Protein AF-A0A849Z4T4-F1 (afdb_monomer)

Foldseek 3Di:
DDDDDDPPDDDDQAAEEEDQDVVVVCCCQVVPVPWDFDDWDDPVRCVVQQWTWTWTDDPRYIYIYIYHHDPDHPVD

Solvent-accessible surface area (backbone atoms only — not comparable to full-atom values): 4593 Å² total; per-residue (Å²): 132,85,84,76,79,85,86,77,82,85,72,83,72,63,49,80,46,80,46,98,52,62,67,64,47,46,47,48,40,41,76,72,63,69,23,44,79,76,48,66,56,50,73,67,55,21,66,76,55,23,26,46,36,41,32,35,39,47,92,84,47,34,39,36,42,31,26,56,48,66,90,83,15,98,77,96

Radius of gyration: 15.37 Å; Cα contacts (8 Å, |Δi|>4): 117; chains: 1; bounding box: 30×36×45 Å

Nearest PDB structures (foldseek):
  6qh4-assembly1_A  TM=7.928E-01  e=9.391E-04  Homo sapiens
  6qh4-assembly2_D-2  TM=7.866E-01  e=1.958E-03  Homo sapiens
  6qh4-assembly1_C  TM=6.850E-01  e=6.726E-04  Homo sapiens
  6ixv-assembly3_G  TM=3.900E-01  e=4.371E-01  Homo sapiens
  6ixv-assembly4_H  TM=3.429E-01  e=4.089E-01  Homo sapiens

Mean predicted aligned error: 4.85 Å

Sequence (76 aa):
MKKLESLGIRRLESIHYYVGDLDRSRKLYVDYLDFAEVGESNADLTAHGKQKSLLFQAGGCSIIVSMPMGEGGRAW

pLDDT: mean 91.41, std 10.18, range [58.0, 98.5]

Secondary structure (DSSP, 8-state):
-PPPPP--------EEEE-S-HHHHHIIIIIIT--EEEEE--HHHHHHHTEEEEEEEETTEEEEEEEE-STT-TT-

Structure (mmCIF, N/CA/C/O backbone):
data_AF-A0A849Z4T4-F1
#
_entry.id   AF-A0A849Z4T4-F1
#
loop_
_atom_site.group_PDB
_atom_site.id
_atom_site.type_symbol
_atom_site.label_atom_id
_atom_site.label_alt_id
_atom_site.label_comp_id
_atom_site.label_asym_id
_atom_site.label_entity_id
_atom_site.label_seq_id
_atom_site.pdbx_PDB_ins_code
_atom_site.Cartn_x
_atom_site.Cartn_y
_atom_site.Cartn_z
_atom_site.occupancy
_atom_site.B_iso_or_equiv
_atom_site.auth_seq_id
_atom_site.auth_comp_id
_atom_site.auth_asym_id
_atom_site.auth_atom_id
_atom_site.pdbx_PDB_model_num
ATOM 1 N N . MET A 1 1 ? -2.118 18.208 31.021 1.00 60.72 1 MET A N 1
ATOM 2 C CA . MET A 1 1 ? -2.299 18.566 29.593 1.00 60.72 1 MET A CA 1
ATOM 3 C C . MET A 1 1 ? -3.723 19.052 29.381 1.00 60.72 1 MET A C 1
ATOM 5 O O . MET A 1 1 ? -4.636 18.430 29.910 1.00 60.72 1 MET A O 1
ATOM 9 N N . LYS A 1 2 ? -3.918 20.168 28.665 1.00 77.94 2 LYS A N 1
ATOM 10 C CA . LYS A 1 2 ? -5.254 20.690 28.331 1.00 77.94 2 LYS A CA 1
ATOM 11 C C . LYS A 1 2 ? -5.921 19.718 27.348 1.00 77.94 2 LYS A C 1
ATOM 13 O O . LYS A 1 2 ? -5.271 19.294 26.395 1.00 77.94 2 LYS A O 1
ATOM 18 N N . LYS A 1 3 ? -7.174 19.329 27.595 1.00 78.81 3 LYS A N 1
ATOM 19 C CA . LYS A 1 3 ? -7.922 18.446 26.689 1.00 78.81 3 LYS A C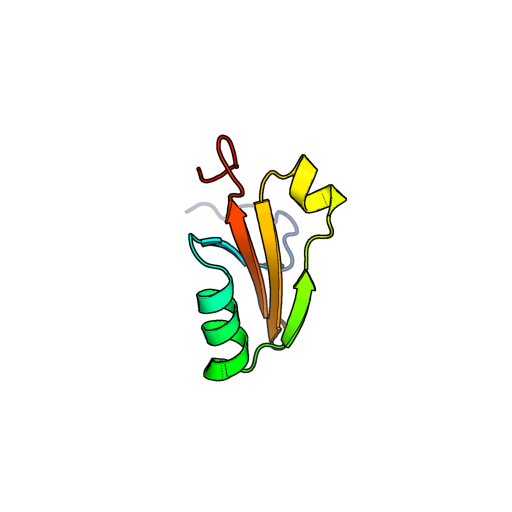A 1
ATOM 20 C C . LYS A 1 3 ? -8.223 19.235 25.410 1.00 78.81 3 LYS A C 1
ATOM 22 O O . LYS A 1 3 ? -8.863 20.279 25.489 1.00 78.81 3 LYS A O 1
ATOM 27 N N . LEU A 1 4 ? -7.680 18.789 24.278 1.00 87.81 4 LEU A N 1
ATOM 28 C CA . LEU A 1 4 ? -7.936 19.393 22.969 1.00 87.81 4 LEU A CA 1
ATOM 29 C C . LEU A 1 4 ? -9.381 19.106 22.544 1.00 87.81 4 LEU A C 1
ATOM 31 O O . LEU A 1 4 ? -9.920 18.044 22.869 1.00 87.81 4 LEU A O 1
ATOM 35 N N . GLU A 1 5 ? -10.001 20.048 21.833 1.00 92.19 5 GLU A N 1
ATOM 36 C CA . GLU A 1 5 ? -11.291 19.799 21.187 1.00 92.19 5 GLU A CA 1
ATOM 37 C C . GLU A 1 5 ? -11.155 18.727 20.099 1.00 92.19 5 GLU A C 1
ATOM 39 O O . GLU A 1 5 ? -10.079 18.510 19.535 1.00 92.19 5 GLU A O 1
ATOM 44 N N . SER A 1 6 ? -12.250 18.012 19.835 1.00 93.31 6 SER A N 1
ATOM 45 C CA . SER A 1 6 ? -12.255 16.920 18.863 1.00 93.31 6 SER A CA 1
ATOM 46 C C . SER A 1 6 ? -12.037 17.445 17.444 1.00 93.31 6 SER A C 1
ATOM 48 O O . SER A 1 6 ? -12.772 18.312 16.983 1.00 93.31 6 SER A O 1
ATOM 50 N N . LEU A 1 7 ? -11.082 16.851 16.723 1.00 93.94 7 LEU A N 1
ATOM 51 C CA . LEU A 1 7 ? -10.828 17.134 15.303 1.00 93.94 7 LEU A CA 1
ATOM 52 C C . LEU A 1 7 ? -11.692 16.285 14.350 1.00 93.94 7 LEU A C 1
ATOM 54 O O . LEU A 1 7 ? -11.529 16.364 13.138 1.00 93.94 7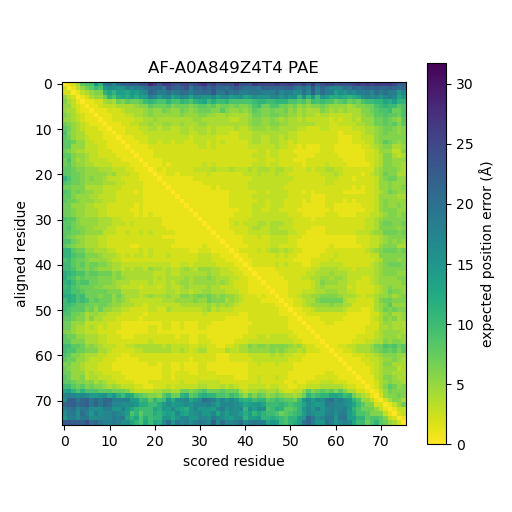 LEU A O 1
ATOM 58 N N . GLY A 1 8 ? -12.570 15.420 14.872 1.00 95.81 8 GLY A N 1
ATOM 59 C CA . GLY A 1 8 ? -13.413 14.544 14.048 1.00 95.81 8 GLY A CA 1
ATOM 60 C C . GLY A 1 8 ? -12.686 13.369 13.371 1.00 95.81 8 GLY A C 1
ATOM 61 O O . GLY A 1 8 ? -13.272 12.702 12.518 1.00 95.81 8 GLY A O 1
ATOM 62 N N . ILE A 1 9 ? -11.433 13.084 13.745 1.00 94.50 9 ILE A N 1
ATOM 63 C CA . ILE A 1 9 ? -10.667 11.925 13.253 1.00 94.50 9 ILE A CA 1
ATOM 64 C C . ILE A 1 9 ? -11.355 10.634 13.712 1.00 94.50 9 ILE A C 1
ATOM 66 O O . ILE A 1 9 ? -11.566 10.430 14.906 1.00 94.50 9 ILE A O 1
ATOM 70 N N . ARG A 1 10 ? -11.700 9.759 12.760 1.00 93.69 10 ARG A N 1
ATOM 71 C CA . ARG A 1 10 ? -12.470 8.531 13.034 1.00 93.69 10 ARG A 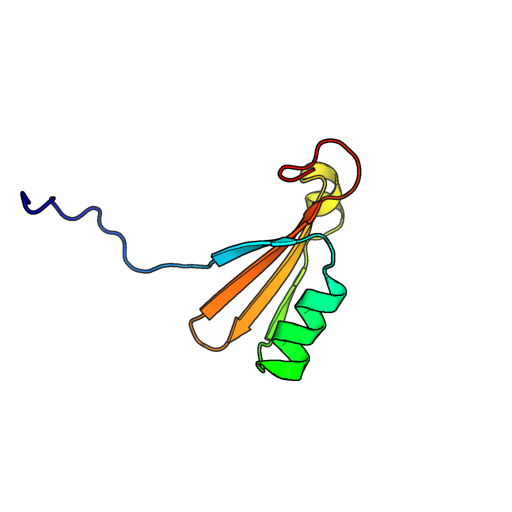CA 1
ATOM 72 C C . ARG A 1 10 ? -11.592 7.316 13.305 1.00 93.69 10 ARG A C 1
ATOM 74 O O . ARG A 1 10 ? -11.888 6.542 14.207 1.00 93.69 10 ARG A O 1
ATOM 81 N N . ARG A 1 11 ? -10.544 7.135 12.502 1.00 93.56 11 ARG A N 1
ATOM 82 C CA . ARG A 1 11 ? -9.582 6.034 12.616 1.00 93.56 11 ARG A CA 1
ATOM 83 C C . ARG A 1 11 ? -8.317 6.335 11.824 1.00 93.56 11 ARG A C 1
ATOM 85 O O . ARG A 1 11 ? -8.314 7.226 10.976 1.00 93.56 11 ARG A O 1
ATOM 92 N N . LEU A 1 12 ? -7.280 5.543 12.071 1.00 94.56 12 LEU 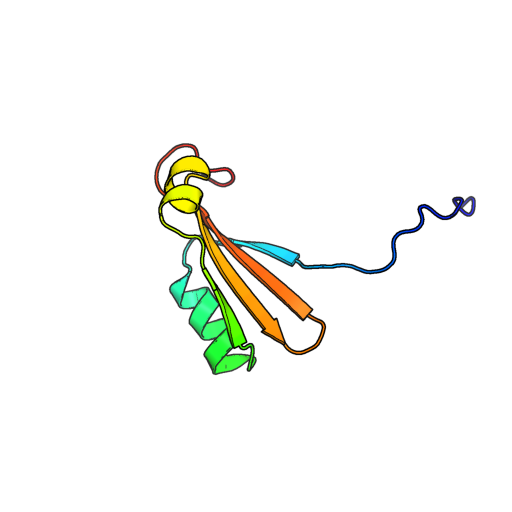A N 1
ATOM 93 C CA . LEU A 1 12 ? -6.167 5.412 11.141 1.00 94.56 12 LEU A CA 1
ATOM 94 C C . LEU A 1 12 ? -6.641 4.584 9.941 1.00 94.56 12 LEU A C 1
ATOM 96 O O . LEU A 1 12 ? -7.188 3.494 10.114 1.00 94.56 12 LEU A O 1
ATOM 100 N N . GLU A 1 13 ? -6.494 5.142 8.741 1.00 95.62 13 GLU A N 1
ATOM 101 C CA . GLU A 1 13 ? -6.920 4.473 7.509 1.00 95.62 13 GLU A CA 1
ATOM 102 C C . GLU A 1 13 ? -5.918 3.400 7.091 1.00 95.62 13 GLU A C 1
ATOM 104 O O . GLU A 1 13 ? -6.283 2.250 6.868 1.00 95.62 13 GLU A O 1
ATOM 109 N N . SER A 1 14 ? -4.650 3.792 7.014 1.00 96.62 14 SER A N 1
ATOM 110 C CA . SER A 1 14 ? -3.559 2.959 6.533 1.00 96.62 14 SER A CA 1
ATOM 111 C C . SER A 1 14 ? -2.224 3.458 7.071 1.00 96.62 14 SER A C 1
ATOM 113 O O . SER A 1 14 ? -2.083 4.641 7.391 1.00 96.62 14 SER A O 1
ATOM 115 N N . ILE A 1 15 ? -1.226 2.579 7.092 1.00 96.75 15 ILE A N 1
ATOM 116 C CA . ILE A 1 15 ? 0.174 2.940 7.340 1.00 96.75 15 ILE A CA 1
ATOM 117 C C . ILE A 1 15 ? 0.938 2.835 6.023 1.00 96.75 15 ILE A C 1
ATOM 119 O O . ILE A 1 15 ? 0.758 1.871 5.284 1.00 96.75 15 ILE A O 1
ATOM 123 N N . HIS A 1 16 ? 1.781 3.825 5.726 1.00 96.50 16 HIS A N 1
ATOM 124 C CA . HIS A 1 16 ? 2.582 3.862 4.503 1.00 96.50 16 HIS A CA 1
ATOM 125 C C . HIS A 1 16 ? 4.071 3.747 4.831 1.00 96.50 16 HIS A C 1
ATOM 127 O O . HIS A 1 16 ? 4.622 4.609 5.514 1.00 96.50 16 HIS A O 1
ATOM 133 N N . TYR A 1 17 ? 4.715 2.694 4.328 1.00 95.94 17 TYR A N 1
ATOM 134 C CA . TYR A 1 17 ? 6.155 2.478 4.424 1.00 95.94 17 TYR A CA 1
ATOM 135 C C . TYR A 1 17 ? 6.862 2.739 3.097 1.00 95.94 17 TYR A C 1
ATOM 137 O O . TYR A 1 17 ? 6.377 2.349 2.034 1.00 95.94 17 TYR A O 1
ATOM 145 N N . TYR A 1 18 ? 8.053 3.329 3.184 1.00 94.31 18 TYR A N 1
ATOM 146 C CA . TYR A 1 18 ? 9.031 3.310 2.102 1.00 94.31 18 TYR A CA 1
ATOM 147 C C . TYR A 1 18 ? 10.054 2.212 2.366 1.00 94.31 18 TYR A C 1
ATOM 149 O O . TYR A 1 18 ? 10.577 2.102 3.476 1.00 94.31 18 TYR A O 1
ATOM 157 N N . VAL A 1 19 ? 10.320 1.395 1.353 1.00 94.44 19 VAL A N 1
ATOM 158 C CA . VAL A 1 19 ? 11.234 0.251 1.437 1.00 94.44 19 VAL A CA 1
ATOM 159 C C . VAL A 1 19 ? 12.157 0.218 0.225 1.00 94.44 19 VAL A C 1
ATOM 161 O O . VAL A 1 19 ? 11.836 0.769 -0.824 1.00 94.44 19 VAL A O 1
ATOM 164 N N . GLY A 1 20 ? 13.287 -0.475 0.355 1.00 92.56 20 GLY A N 1
ATOM 165 C CA . GLY A 1 20 ? 14.190 -0.732 -0.770 1.00 92.56 20 GLY A CA 1
ATOM 166 C C . GLY A 1 20 ? 13.816 -1.951 -1.620 1.00 92.56 20 GLY A C 1
ATOM 167 O O . GLY A 1 20 ? 14.403 -2.138 -2.676 1.00 92.56 20 GLY A O 1
ATOM 168 N N . ASP A 1 21 ? 12.879 -2.789 -1.163 1.00 93.00 21 ASP A N 1
ATOM 169 C CA . ASP A 1 21 ? 12.526 -4.058 -1.813 1.00 93.00 21 ASP A CA 1
ATOM 170 C C . ASP A 1 21 ? 11.042 -4.407 -1.575 1.00 93.00 21 ASP A C 1
ATOM 172 O O . ASP A 1 21 ? 10.604 -4.647 -0.439 1.00 93.00 21 ASP A O 1
ATOM 176 N N . LEU A 1 22 ? 10.255 -4.418 -2.657 1.00 94.81 22 LEU A N 1
ATOM 177 C CA . LEU A 1 22 ? 8.832 -4.769 -2.611 1.00 94.81 22 LEU A CA 1
ATOM 178 C C . LEU A 1 22 ? 8.585 -6.269 -2.503 1.00 94.81 22 LEU A C 1
ATOM 180 O O . LEU A 1 22 ? 7.614 -6.655 -1.857 1.00 94.81 22 LEU A O 1
ATOM 184 N N . ASP A 1 23 ? 9.430 -7.111 -3.087 1.00 95.50 23 ASP A N 1
ATOM 185 C CA . ASP A 1 23 ? 9.213 -8.558 -3.085 1.00 95.50 23 ASP A CA 1
ATOM 186 C C . ASP A 1 23 ? 9.426 -9.130 -1.686 1.00 95.50 23 ASP A C 1
ATOM 188 O O . ASP A 1 23 ? 8.646 -9.964 -1.216 1.00 95.50 23 ASP A O 1
ATOM 192 N N . ARG A 1 24 ? 10.404 -8.592 -0.948 1.00 96.62 24 ARG A N 1
ATOM 193 C CA . ARG A 1 24 ? 10.563 -8.902 0.477 1.00 96.62 24 ARG A CA 1
ATOM 194 C C . ARG A 1 24 ? 9.338 -8.490 1.295 1.00 96.62 24 ARG A C 1
ATOM 196 O O . ARG A 1 24 ? 8.950 -9.209 2.217 1.00 96.62 24 ARG A O 1
ATOM 203 N N . SER A 1 25 ? 8.732 -7.353 0.961 1.00 97.50 25 SER A N 1
ATOM 204 C CA . SER A 1 25 ? 7.525 -6.863 1.637 1.00 97.50 25 SER A CA 1
ATOM 205 C C . SER A 1 25 ? 6.309 -7.726 1.301 1.00 97.50 25 SER A C 1
ATOM 207 O O . SER A 1 25 ? 5.570 -8.105 2.204 1.00 97.50 25 SER A O 1
ATOM 209 N N . ARG A 1 26 ? 6.148 -8.121 0.034 1.00 97.50 26 ARG A N 1
ATOM 210 C CA . ARG A 1 26 ? 5.112 -9.057 -0.411 1.00 97.50 26 ARG A CA 1
ATOM 211 C C . ARG A 1 26 ? 5.210 -10.380 0.338 1.00 97.50 26 ARG A C 1
ATOM 213 O O . ARG A 1 26 ? 4.225 -10.803 0.925 1.00 97.50 26 ARG A O 1
ATOM 220 N N . LYS A 1 27 ? 6.404 -10.972 0.422 1.00 98.12 27 LYS A N 1
ATOM 221 C CA . LYS A 1 27 ? 6.631 -12.202 1.192 1.00 98.12 27 LYS A CA 1
ATOM 222 C C . LYS A 1 27 ? 6.273 -12.036 2.673 1.00 98.12 27 LYS A C 1
ATOM 224 O O . LYS A 1 27 ? 5.657 -12.913 3.262 1.00 98.12 27 LYS A O 1
ATOM 229 N N . LEU A 1 28 ? 6.650 -10.911 3.285 1.00 98.12 28 LEU A N 1
ATOM 230 C CA . LEU A 1 28 ? 6.30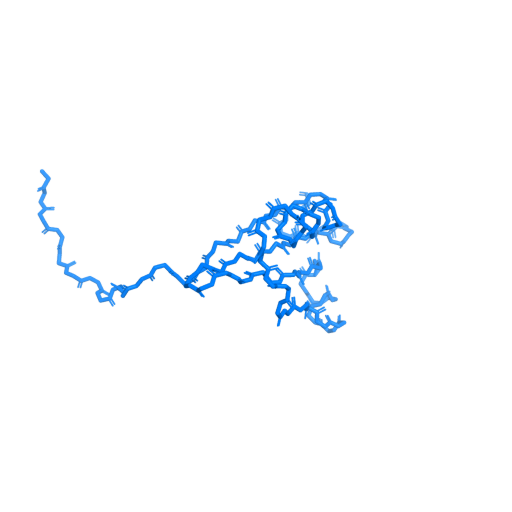2 -10.624 4.677 1.00 98.12 28 LEU A CA 1
ATOM 231 C C . LEU A 1 28 ? 4.788 -10.569 4.890 1.00 98.12 28 LEU A C 1
ATOM 233 O O . LEU A 1 28 ? 4.273 -11.247 5.772 1.00 98.12 28 LEU A O 1
ATOM 237 N N . TYR A 1 29 ? 4.089 -9.749 4.112 1.00 98.25 29 TYR A N 1
ATOM 238 C CA . TYR A 1 29 ? 2.672 -9.505 4.345 1.00 98.25 29 TYR A CA 1
ATOM 239 C C . TYR A 1 29 ? 1.799 -10.667 3.874 1.00 98.25 29 TYR A C 1
ATOM 241 O O . TYR A 1 29 ? 0.911 -11.075 4.615 1.00 98.25 29 TYR A O 1
ATOM 249 N N . VAL A 1 30 ? 2.071 -11.225 2.695 1.00 98.06 30 VAL A N 1
ATOM 250 C CA . VAL A 1 30 ? 1.257 -12.292 2.102 1.00 98.06 30 VAL A CA 1
ATOM 251 C C . VAL A 1 30 ? 1.596 -13.652 2.707 1.00 98.06 30 VAL A C 1
ATOM 253 O O . VAL A 1 30 ? 0.710 -14.313 3.234 1.00 98.06 30 VAL A O 1
ATOM 256 N N . ASP A 1 31 ? 2.869 -14.055 2.693 1.00 98.00 31 ASP A N 1
ATOM 257 C CA . ASP A 1 31 ? 3.233 -15.443 3.021 1.00 98.00 31 ASP A CA 1
ATOM 258 C C . ASP A 1 31 ? 3.360 -15.694 4.531 1.00 98.00 31 ASP A C 1
ATOM 260 O O . ASP A 1 31 ? 3.208 -16.830 4.978 1.00 98.00 31 ASP A O 1
ATOM 264 N N . TYR A 1 32 ? 3.696 -14.667 5.321 1.00 98.00 32 TYR A N 1
ATOM 265 C CA . TYR A 1 32 ? 3.962 -14.825 6.759 1.00 98.00 32 TYR A CA 1
ATOM 266 C C . TYR A 1 32 ? 2.909 -14.204 7.678 1.00 98.00 32 TYR A C 1
ATOM 268 O O . TYR A 1 32 ? 2.866 -14.565 8.854 1.00 98.00 32 TYR A O 1
ATOM 276 N N . LEU A 1 33 ? 2.110 -13.253 7.188 1.00 97.88 33 LEU A N 1
ATOM 277 C CA . LEU A 1 33 ? 1.151 -12.501 8.005 1.00 97.88 33 LEU A CA 1
ATOM 278 C C . LEU A 1 33 ? -0.298 -12.607 7.505 1.00 97.88 33 LEU A C 1
ATOM 280 O O . LEU A 1 33 ? -1.170 -11.963 8.088 1.00 97.88 33 LEU A O 1
ATOM 284 N N . ASP A 1 34 ? -0.550 -13.396 6.457 1.00 97.81 34 ASP A N 1
ATOM 285 C CA . ASP A 1 34 ? -1.877 -13.657 5.884 1.00 97.81 34 ASP A CA 1
ATOM 286 C C . ASP A 1 34 ? -2.634 -12.398 5.410 1.00 97.81 34 ASP A C 1
ATOM 288 O O . ASP A 1 34 ? -3.867 -12.345 5.409 1.00 97.81 34 ASP A O 1
ATOM 292 N N . PHE A 1 35 ? -1.913 -11.356 4.987 1.00 98.50 35 PHE A N 1
ATOM 293 C CA . PHE A 1 35 ? -2.527 -10.216 4.309 1.00 98.50 35 PHE A CA 1
ATOM 294 C C . PHE A 1 35 ? -2.833 -10.576 2.855 1.00 98.50 35 PHE A C 1
ATOM 296 O O . PHE A 1 35 ? -2.049 -11.231 2.171 1.00 98.50 35 PHE A O 1
ATOM 303 N N . ALA A 1 36 ? -3.936 -10.046 2.337 1.00 98.44 36 ALA A N 1
ATOM 304 C CA . ALA A 1 36 ? -4.203 -10.063 0.908 1.00 98.44 36 ALA A CA 1
ATOM 305 C C . ALA A 1 36 ? -3.522 -8.865 0.233 1.00 98.44 36 ALA A C 1
ATOM 307 O O . ALA A 1 36 ? -3.684 -7.728 0.679 1.00 98.44 36 ALA A O 1
ATOM 308 N N . GLU A 1 37 ? -2.805 -9.092 -0.868 1.00 98.19 37 GLU A N 1
ATOM 309 C CA . GLU A 1 37 ? -2.450 -8.017 -1.798 1.00 98.19 37 GLU A CA 1
ATOM 310 C C . GLU A 1 37 ? -3.705 -7.620 -2.580 1.00 98.19 37 GLU A C 1
ATOM 312 O O . GLU A 1 37 ? -4.273 -8.426 -3.315 1.00 98.19 37 GLU A O 1
ATOM 317 N N . VAL A 1 38 ? -4.173 -6.388 -2.382 1.00 97.81 38 VAL A N 1
ATOM 318 C CA . VAL A 1 38 ? -5.455 -5.903 -2.926 1.00 97.81 38 VAL A CA 1
ATOM 319 C C . VAL A 1 38 ? -5.288 -4.751 -3.914 1.00 97.81 38 VAL A C 1
ATOM 321 O O . VAL A 1 38 ? -6.271 -4.274 -4.478 1.00 97.81 38 VAL A O 1
ATOM 324 N N . GLY A 1 39 ? -4.056 -4.292 -4.145 1.00 96.75 39 GLY A N 1
ATOM 325 C CA . GLY A 1 39 ? -3.792 -3.247 -5.123 1.00 96.75 39 GLY A CA 1
ATOM 326 C C . GLY A 1 39 ? -2.314 -3.029 -5.420 1.00 96.75 39 GLY A C 1
ATOM 327 O O . GLY A 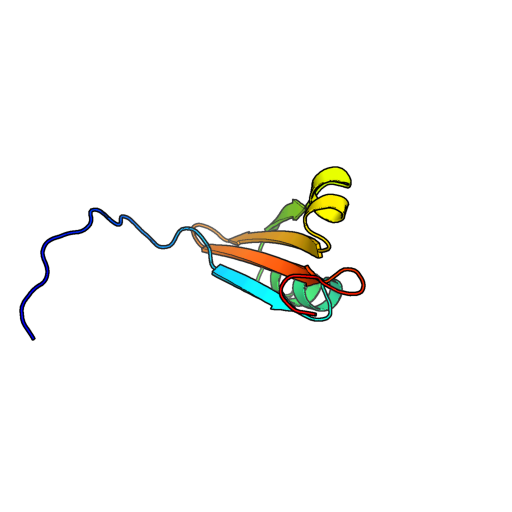1 39 ? -1.450 -3.221 -4.567 1.00 96.75 39 GLY A O 1
ATOM 328 N N . GLU A 1 40 ? -2.055 -2.556 -6.634 1.00 96.94 40 GLU A N 1
ATOM 329 C CA . GLU A 1 40 ? -0.742 -2.164 -7.139 1.00 96.94 40 GLU A CA 1
ATOM 330 C C . GLU A 1 40 ? -0.874 -0.829 -7.886 1.00 96.94 40 GLU A C 1
ATOM 332 O O . GLU A 1 40 ? -1.894 -0.548 -8.524 1.00 96.94 40 GLU A O 1
ATOM 337 N N . SER A 1 41 ? 0.154 0.018 -7.814 1.00 94.31 41 SER A N 1
ATOM 338 C CA . SER A 1 41 ? 0.220 1.232 -8.628 1.00 94.31 41 SER A CA 1
ATOM 339 C C . SER A 1 41 ? 0.321 0.883 -10.112 1.00 94.31 41 SER A C 1
ATOM 341 O O . SER A 1 41 ? 1.253 0.199 -10.530 1.00 94.31 41 SER A O 1
ATOM 343 N N . ASN A 1 42 ? -0.585 1.421 -10.927 1.00 94.06 42 ASN A N 1
ATOM 344 C CA . ASN A 1 42 ? -0.506 1.278 -12.379 1.00 94.06 42 ASN A CA 1
ATOM 345 C C . ASN A 1 42 ? 0.717 2.017 -12.973 1.00 94.06 42 ASN A C 1
ATOM 347 O O . ASN A 1 42 ? 1.440 2.739 -12.275 1.00 94.06 42 ASN A O 1
ATOM 351 N N . ALA A 1 43 ? 0.956 1.831 -14.274 1.00 92.75 43 ALA A N 1
ATOM 352 C CA . ALA A 1 43 ? 2.105 2.418 -14.965 1.00 92.75 43 ALA A CA 1
ATOM 353 C C . ALA A 1 43 ? 2.129 3.954 -14.867 1.00 92.75 43 ALA A C 1
ATOM 355 O O . ALA A 1 43 ? 3.174 4.530 -14.562 1.00 92.75 43 ALA A O 1
ATOM 356 N N . ASP A 1 44 ? 0.974 4.603 -15.033 1.00 92.56 44 ASP A N 1
ATOM 357 C CA . ASP A 1 44 ? 0.854 6.062 -14.962 1.00 92.56 44 ASP A CA 1
ATOM 358 C C . ASP A 1 44 ? 1.213 6.590 -13.569 1.00 92.56 44 ASP A C 1
ATOM 360 O O . ASP A 1 44 ? 2.045 7.490 -13.442 1.00 92.56 44 ASP A O 1
ATOM 364 N N . LEU A 1 45 ? 0.651 5.998 -12.510 1.00 88.19 45 LEU A N 1
ATOM 365 C CA . LEU A 1 45 ? 0.960 6.349 -11.122 1.00 88.19 45 LEU A CA 1
ATOM 366 C C . LEU A 1 45 ? 2.430 6.099 -10.794 1.00 88.19 45 LEU A C 1
ATOM 368 O O . LEU A 1 45 ? 3.047 6.907 -10.101 1.00 88.19 45 LEU A O 1
ATOM 372 N N . THR A 1 46 ? 2.996 5.010 -11.313 1.00 90.62 46 THR A N 1
ATOM 373 C CA . THR A 1 46 ? 4.406 4.668 -11.102 1.00 90.62 46 THR A CA 1
ATOM 374 C C . THR A 1 46 ? 5.323 5.707 -11.745 1.00 90.62 46 THR A C 1
ATOM 376 O O . THR A 1 46 ? 6.263 6.178 -11.103 1.00 90.62 46 THR A O 1
ATOM 379 N N . ALA A 1 47 ? 5.027 6.115 -12.982 1.00 88.19 47 ALA A N 1
ATOM 380 C CA . ALA A 1 47 ? 5.806 7.104 -13.719 1.00 88.19 47 ALA A CA 1
ATOM 381 C C . ALA A 1 47 ? 5.741 8.495 -13.069 1.00 88.19 47 ALA A C 1
ATOM 383 O O . ALA A 1 47 ? 6.774 9.127 -12.855 1.00 88.19 47 ALA A O 1
ATOM 384 N N . HIS A 1 48 ? 4.542 8.955 -12.699 1.00 87.31 48 HIS A N 1
ATOM 385 C CA . HIS A 1 48 ? 4.357 10.273 -12.082 1.00 87.31 48 HIS A CA 1
ATOM 386 C C . HIS A 1 48 ? 4.884 10.316 -10.644 1.00 87.31 48 HIS A C 1
ATOM 388 O O . HIS A 1 48 ? 5.485 11.303 -10.226 1.00 87.31 48 HIS A O 1
ATOM 394 N N . GLY A 1 49 ? 4.660 9.245 -9.879 1.00 86.94 49 GL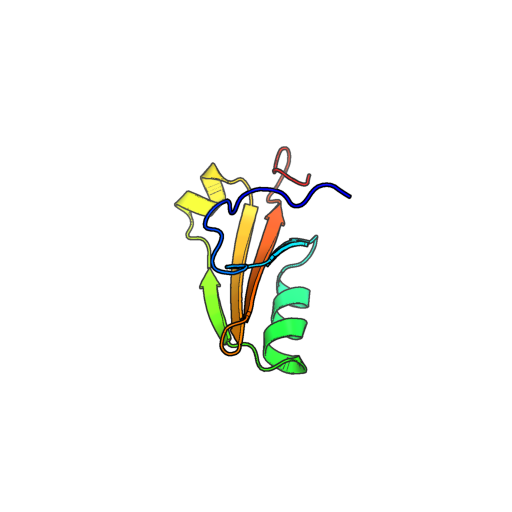Y A N 1
ATOM 395 C CA . GLY A 1 49 ? 5.089 9.142 -8.488 1.00 86.94 49 GLY A CA 1
ATOM 396 C C . GLY A 1 49 ? 6.568 8.803 -8.315 1.00 86.94 49 GLY A C 1
ATOM 397 O O . GLY A 1 49 ? 7.069 8.914 -7.198 1.00 86.94 49 GLY A O 1
ATOM 398 N N . LYS A 1 50 ? 7.254 8.376 -9.388 1.00 91.31 50 LYS A N 1
ATOM 399 C CA . LYS A 1 50 ? 8.614 7.808 -9.3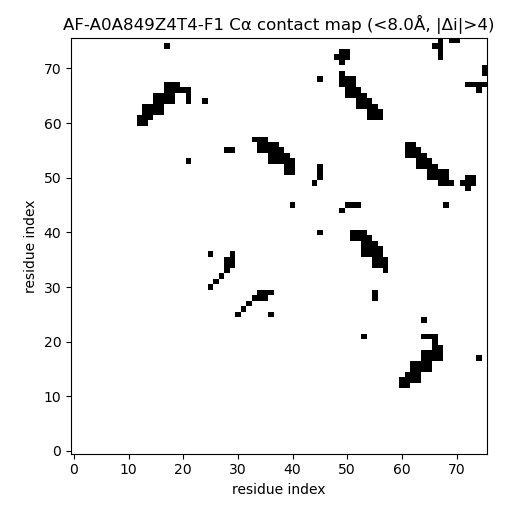51 1.00 91.31 50 LYS A CA 1
ATOM 400 C C . LYS A 1 50 ? 8.771 6.734 -8.272 1.00 91.31 50 LYS A C 1
ATOM 402 O O . LYS A 1 50 ? 9.780 6.664 -7.572 1.00 91.31 50 LYS A O 1
ATOM 407 N N . GLN A 1 51 ? 7.738 5.921 -8.091 1.00 92.75 51 GLN A N 1
ATOM 408 C CA . GLN A 1 51 ? 7.716 4.867 -7.087 1.00 92.75 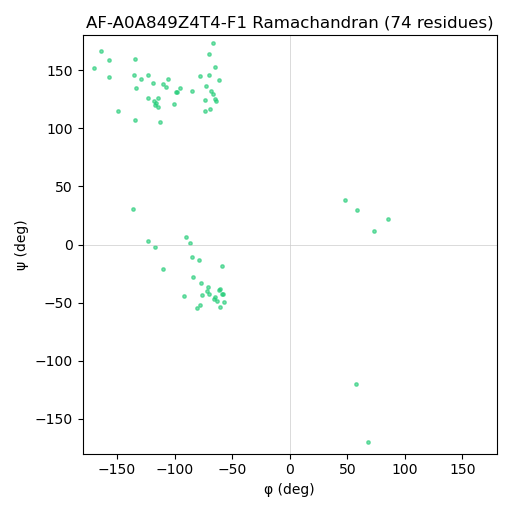51 GLN A CA 1
ATOM 409 C C . GLN A 1 51 ? 6.707 3.797 -7.469 1.00 92.75 51 GLN A C 1
ATOM 411 O O . GLN A 1 51 ? 5.625 4.103 -7.967 1.00 92.75 51 GLN A O 1
ATOM 416 N N . LYS A 1 52 ? 7.036 2.546 -7.175 1.00 94.81 52 LYS A N 1
ATOM 417 C CA . LYS A 1 52 ? 6.111 1.424 -7.295 1.00 94.81 52 LYS A CA 1
ATOM 418 C C . LYS A 1 52 ? 5.477 1.164 -5.935 1.00 94.81 52 LYS A C 1
ATOM 420 O O . LYS A 1 52 ? 6.188 1.185 -4.935 1.00 94.81 52 LYS A O 1
ATOM 425 N N . SER A 1 53 ? 4.160 0.969 -5.878 1.00 96.69 53 SER A N 1
ATOM 426 C CA . SER A 1 53 ? 3.426 0.807 -4.616 1.00 96.69 53 SER A CA 1
ATOM 427 C C . SER A 1 53 ? 2.535 -0.428 -4.614 1.00 96.69 53 SER A C 1
ATOM 429 O O . SER A 1 53 ? 1.904 -0.720 -5.626 1.00 96.69 53 SER A O 1
ATOM 431 N N . LEU A 1 54 ? 2.454 -1.096 -3.465 1.00 97.81 54 LEU A N 1
ATOM 432 C CA . LEU A 1 54 ? 1.568 -2.227 -3.190 1.00 97.81 54 LEU A CA 1
ATOM 433 C C . LEU A 1 54 ? 0.684 -1.908 -1.982 1.00 97.81 54 LEU A C 1
ATOM 435 O O . LEU A 1 54 ? 1.127 -1.224 -1.055 1.00 97.81 54 LEU A O 1
ATOM 439 N N . LEU A 1 55 ? -0.550 -2.406 -1.991 1.00 98.19 55 LEU A N 1
ATOM 440 C CA . LEU A 1 55 ? -1.489 -2.329 -0.876 1.00 98.19 55 LEU A CA 1
ATOM 441 C C . LEU A 1 55 ? -1.797 -3.739 -0.372 1.00 98.19 55 LEU A C 1
ATOM 443 O O . LEU A 1 55 ? -2.319 -4.574 -1.112 1.00 98.19 55 LEU A O 1
ATOM 447 N N . PHE A 1 56 ? -1.526 -3.960 0.909 1.00 98.44 56 PHE A N 1
ATOM 448 C CA . PHE A 1 56 ? -1.842 -5.183 1.631 1.00 98.44 56 PHE A CA 1
ATOM 449 C C . PHE A 1 56 ? -2.951 -4.913 2.646 1.00 98.44 56 PHE A C 1
ATOM 451 O O . PHE A 1 56 ? -2.913 -3.897 3.347 1.00 98.44 56 PHE A O 1
ATOM 458 N N . GLN A 1 57 ? -3.912 -5.827 2.771 1.00 98.50 57 GLN A N 1
ATOM 459 C CA . GLN A 1 57 ? -5.014 -5.696 3.720 1.00 98.50 57 GLN A CA 1
ATOM 460 C C . GLN A 1 57 ? -5.264 -6.986 4.511 1.00 98.50 57 GLN A C 1
ATOM 462 O O . GLN A 1 57 ? -5.360 -8.070 3.940 1.00 98.50 57 GLN A O 1
ATOM 467 N N . ALA A 1 58 ? -5.438 -6.840 5.826 1.00 97.75 58 ALA A N 1
ATOM 468 C CA . ALA A 1 58 ? -5.935 -7.880 6.726 1.00 97.75 58 ALA A CA 1
ATOM 469 C C . ALA A 1 58 ? -7.000 -7.283 7.658 1.00 97.75 58 ALA A C 1
ATOM 471 O O . ALA A 1 58 ? -6.706 -6.489 8.557 1.00 97.75 58 ALA A O 1
ATOM 472 N N . GLY A 1 59 ? -8.269 -7.625 7.420 1.00 94.75 59 GLY A N 1
ATOM 473 C CA . GLY A 1 59 ? -9.398 -7.031 8.139 1.00 94.75 59 GLY A CA 1
ATOM 474 C C . GLY A 1 59 ? -9.434 -5.504 7.988 1.00 94.75 59 GLY A C 1
ATOM 475 O O . GLY A 1 59 ? -9.544 -4.991 6.876 1.00 94.75 59 GLY A O 1
ATOM 476 N N . GLY A 1 60 ? -9.349 -4.786 9.115 1.00 94.19 60 GLY A N 1
ATOM 477 C CA . GLY A 1 60 ? -9.309 -3.317 9.169 1.00 94.19 60 GLY A CA 1
ATOM 478 C C . GLY A 1 60 ? -7.904 -2.702 9.122 1.00 94.19 60 GLY A C 1
ATOM 479 O O . GLY A 1 60 ? -7.775 -1.498 9.333 1.00 94.19 60 GLY A O 1
ATOM 480 N N . CYS A 1 61 ? -6.861 -3.510 8.907 1.00 96.69 61 CYS A N 1
ATOM 481 C CA . CYS A 1 61 ? -5.479 -3.052 8.799 1.00 96.69 61 CYS A CA 1
ATOM 482 C C . CYS A 1 61 ? -5.063 -2.964 7.328 1.00 96.69 61 CYS A C 1
ATOM 484 O O . CYS A 1 61 ? -5.059 -3.979 6.630 1.00 96.69 61 CYS A O 1
ATOM 486 N N . SER A 1 62 ? -4.676 -1.765 6.889 1.00 98.19 62 SER A N 1
ATOM 487 C CA . SER A 1 62 ? -4.205 -1.494 5.529 1.00 98.19 62 SER A CA 1
ATOM 488 C C . SER A 1 62 ? -2.763 -1.001 5.559 1.00 98.19 62 SER A C 1
ATOM 490 O O . SER A 1 62 ? -2.455 0.007 6.204 1.00 98.19 62 SER A O 1
ATOM 492 N N . ILE A 1 63 ? -1.883 -1.692 4.839 1.00 98.25 63 ILE A N 1
ATOM 493 C CA . ILE A 1 63 ? -0.471 -1.339 4.711 1.00 98.25 63 ILE A CA 1
ATOM 494 C C . ILE A 1 63 ? -0.165 -1.006 3.259 1.00 98.25 63 ILE A C 1
ATOM 496 O O . ILE A 1 63 ? -0.306 -1.846 2.375 1.00 98.25 63 ILE A O 1
ATOM 500 N N . ILE A 1 64 ? 0.293 0.218 3.025 1.00 98.00 64 ILE A N 1
ATOM 501 C CA . ILE A 1 64 ? 0.830 0.644 1.738 1.00 98.00 64 ILE A CA 1
ATOM 502 C C . ILE A 1 64 ? 2.347 0.562 1.827 1.00 98.00 64 ILE A C 1
ATOM 504 O O . ILE A 1 64 ? 2.954 1.075 2.768 1.00 98.00 64 ILE A O 1
ATOM 508 N N . VAL A 1 65 ? 2.970 -0.055 0.834 1.00 97.50 65 VAL A N 1
ATOM 509 C CA . VAL A 1 65 ? 4.424 -0.124 0.726 1.00 97.50 65 VAL A CA 1
ATOM 510 C C . VAL A 1 65 ? 4.836 0.462 -0.608 1.00 97.50 65 VAL A C 1
ATOM 512 O O . VAL A 1 65 ? 4.349 0.017 -1.642 1.00 97.50 65 VAL A O 1
ATOM 515 N N . SER A 1 66 ? 5.735 1.444 -0.594 1.00 96.25 66 SER A N 1
ATOM 516 C CA . SER A 1 66 ? 6.301 2.034 -1.805 1.00 96.25 66 SER A CA 1
ATOM 517 C C . SER A 1 66 ? 7.807 1.840 -1.873 1.00 96.25 66 SER A C 1
ATOM 519 O O . SER A 1 66 ? 8.515 2.025 -0.887 1.00 96.25 66 SER A O 1
ATOM 521 N N . MET A 1 67 ? 8.299 1.530 -3.066 1.00 94.25 67 MET A N 1
ATOM 522 C CA . MET A 1 67 ? 9.719 1.507 -3.389 1.00 94.25 67 MET A CA 1
ATOM 523 C C . MET A 1 67 ? 10.012 2.607 -4.410 1.00 94.25 67 MET A C 1
ATOM 525 O O . MET A 1 67 ? 9.328 2.661 -5.440 1.00 94.25 67 MET A O 1
ATOM 529 N N . PRO A 1 68 ? 10.978 3.502 -4.141 1.00 91.38 68 PRO A N 1
ATOM 530 C CA . PRO A 1 68 ? 11.366 4.530 -5.096 1.00 91.38 68 PRO A CA 1
ATOM 531 C C . PRO A 1 68 ? 11.907 3.887 -6.380 1.00 91.38 68 PRO A C 1
ATOM 533 O O . PRO A 1 68 ? 12.603 2.875 -6.346 1.00 91.38 68 PRO A O 1
ATOM 536 N N . MET A 1 69 ? 11.567 4.480 -7.521 1.00 85.31 69 MET A N 1
ATOM 537 C CA . MET A 1 69 ? 11.997 4.042 -8.845 1.00 85.31 69 MET A CA 1
ATOM 538 C C . MET A 1 69 ? 12.922 5.109 -9.434 1.00 85.31 69 MET A C 1
ATOM 540 O O . MET A 1 69 ? 12.459 6.167 -9.862 1.00 85.31 69 MET A O 1
ATOM 544 N N . GLY A 1 70 ? 14.226 4.818 -9.461 1.00 75.38 70 GLY A N 1
ATOM 545 C CA . GLY A 1 70 ? 15.258 5.735 -9.956 1.00 75.38 70 GLY A CA 1
ATOM 546 C C . GLY A 1 70 ? 15.466 6.982 -9.083 1.00 75.38 70 GLY A C 1
ATOM 547 O O . GLY A 1 70 ? 14.932 7.086 -7.980 1.00 75.38 70 GLY A O 1
ATOM 548 N N . GLU A 1 71 ? 16.246 7.940 -9.592 1.00 66.69 71 GLU A N 1
ATOM 549 C CA . GLU A 1 71 ? 16.617 9.158 -8.861 1.00 66.69 71 GLU A CA 1
ATOM 550 C C . GLU A 1 71 ? 15.454 10.162 -8.708 1.00 66.69 71 GLU A C 1
ATOM 552 O O . GLU A 1 71 ? 14.710 10.485 -9.650 1.00 66.69 71 GLU A O 1
ATOM 557 N N . GLY A 1 72 ? 15.329 10.720 -7.498 1.00 65.00 72 GLY A N 1
ATOM 558 C CA . GLY A 1 72 ? 14.370 11.782 -7.180 1.00 65.00 72 GLY A CA 1
ATOM 559 C C . GLY A 1 72 ? 12.963 11.304 -6.807 1.00 65.00 72 GLY A C 1
ATOM 560 O O . GLY A 1 72 ? 12.009 12.073 -6.945 1.00 65.00 72 GLY A O 1
ATOM 561 N N . GLY A 1 73 ? 12.813 10.053 -6.365 1.00 62.47 73 GLY A N 1
ATOM 562 C CA . GLY A 1 73 ? 11.622 9.598 -5.643 1.00 62.47 73 GLY A CA 1
ATOM 563 C C . GLY A 1 73 ? 11.537 10.209 -4.237 1.00 62.47 73 GLY A C 1
ATOM 564 O O . GLY A 1 73 ? 12.525 10.708 -3.705 1.00 62.47 73 GLY A O 1
ATOM 565 N N . ARG A 1 74 ? 10.358 10.151 -3.600 1.00 64.81 74 ARG A N 1
ATOM 566 C CA . ARG A 1 74 ? 10.113 10.742 -2.260 1.00 64.81 74 ARG A CA 1
ATOM 567 C C . ARG A 1 74 ? 11.019 10.200 -1.145 1.00 64.81 74 ARG A C 1
ATOM 569 O O . ARG A 1 74 ? 11.105 10.824 -0.093 1.00 64.81 74 ARG A O 1
ATOM 576 N N . ALA A 1 75 ? 11.641 9.048 -1.373 1.00 63.31 75 ALA A N 1
ATOM 577 C CA . ALA A 1 75 ? 12.540 8.370 -0.446 1.00 63.31 75 ALA A CA 1
ATOM 578 C C . ALA A 1 75 ? 13.811 7.843 -1.149 1.00 63.31 75 ALA A C 1
ATOM 580 O O . ALA A 1 75 ? 14.304 6.785 -0.767 1.00 63.31 75 ALA A O 1
ATOM 581 N N . TRP A 1 76 ? 14.270 8.529 -2.209 1.00 58.00 76 TRP A N 1
ATOM 582 C CA . TRP A 1 76 ? 15.592 8.290 -2.811 1.00 58.00 76 TRP A CA 1
ATOM 583 C C . TRP A 1 76 ? 16.713 8.678 -1.843 1.00 58.00 76 TRP A C 1
ATOM 585 O O . TRP A 1 76 ? 16.571 9.742 -1.195 1.00 58.00 76 TRP A O 1
#